Protein AF-A0A9E3AR31-F1 (afdb_monomer_lite)

Radius of gyration: 9.22 Å; chains: 1; bounding box: 19×13×26 Å

Structure (mmCIF, N/CA/C/O backbone):
data_AF-A0A9E3AR31-F1
#
_entry.id   AF-A0A9E3AR31-F1
#
loop_
_atom_site.group_PDB
_atom_site.id
_atom_site.type_symbol
_atom_site.label_atom_id
_atom_site.label_alt_id
_atom_site.label_comp_id
_atom_site.label_asym_id
_atom_site.label_entity_id
_atom_site.label_seq_id
_atom_site.pdbx_PDB_ins_code
_atom_site.Cartn_x
_atom_site.Cartn_y
_atom_site.Cartn_z
_atom_site.occupancy
_atom_site.B_iso_or_equiv
_atom_site.auth_seq_id
_atom_site.auth_comp_id
_atom_site.auth_asym_id
_atom_site.auth_atom_id
_atom_site.pdbx_PDB_model_num
ATOM 1 N N . MET A 1 1 ? -8.346 1.850 15.097 1.00 59.91 1 MET A N 1
ATOM 2 C CA . MET A 1 1 ? -7.312 1.764 14.045 1.00 59.91 1 MET A CA 1
ATOM 3 C C . MET A 1 1 ? -7.570 0.563 13.150 1.00 59.91 1 MET A C 1
ATOM 5 O O . MET A 1 1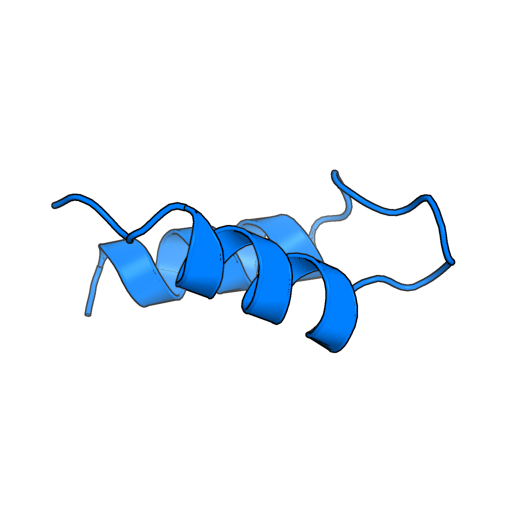 ? -7.170 -0.547 13.477 1.00 59.91 1 MET A O 1
ATOM 9 N N . SER A 1 2 ? -8.275 0.781 12.045 1.00 76.12 2 SER A N 1
ATOM 10 C CA . SER A 1 2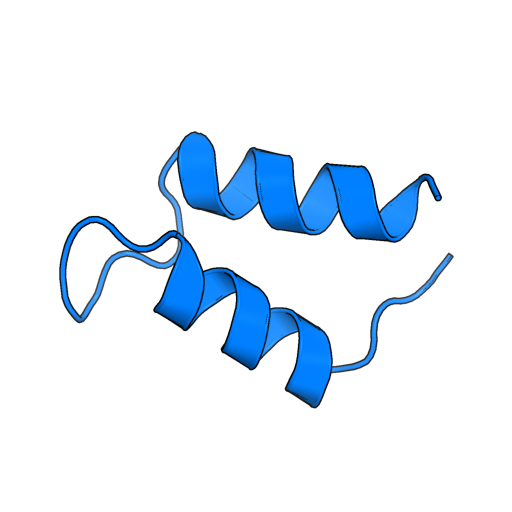 ? -8.368 -0.157 10.925 1.00 76.12 2 SER A CA 1
ATOM 11 C C . SER A 1 2 ? -8.898 0.628 9.734 1.00 76.12 2 SER A C 1
ATOM 13 O O . SER A 1 2 ? -9.973 1.212 9.835 1.00 76.12 2 SER A O 1
ATOM 15 N N . ILE A 1 3 ? -8.141 0.666 8.640 1.00 91.44 3 ILE A N 1
ATOM 16 C CA . ILE A 1 3 ? -8.645 1.177 7.361 1.00 91.44 3 ILE A CA 1
ATOM 17 C C . ILE A 1 3 ? -9.374 0.037 6.660 1.00 91.44 3 ILE A C 1
ATOM 19 O O . ILE A 1 3 ? -8.993 -1.128 6.820 1.00 91.44 3 ILE A O 1
ATOM 23 N N . THR A 1 4 ? -10.408 0.350 5.889 1.00 94.81 4 THR A N 1
ATOM 24 C CA . THR A 1 4 ? -11.106 -0.670 5.103 1.00 94.81 4 THR A CA 1
ATOM 25 C C . THR A 1 4 ? -10.207 -1.201 3.983 1.00 94.81 4 THR A C 1
ATOM 27 O O . THR A 1 4 ? -9.229 -0.557 3.581 1.00 94.81 4 THR A O 1
ATOM 30 N N . ALA A 1 5 ? -10.506 -2.404 3.487 1.00 93.44 5 ALA A N 1
ATOM 31 C CA . ALA A 1 5 ? -9.739 -3.003 2.397 1.00 93.44 5 ALA A CA 1
ATOM 32 C C . ALA A 1 5 ? -9.873 -2.173 1.113 1.00 93.44 5 ALA A C 1
ATOM 34 O O . ALA A 1 5 ? -8.888 -1.960 0.410 1.00 93.44 5 ALA A O 1
ATOM 35 N N . GLU A 1 6 ? -11.063 -1.633 0.867 1.00 94.31 6 GLU A N 1
ATOM 36 C CA . GLU A 1 6 ? -11.381 -0.776 -0.270 1.00 94.31 6 GLU A CA 1
ATOM 37 C C . GLU A 1 6 ? -10.552 0.510 -0.222 1.00 94.31 6 GLU A C 1
ATOM 39 O O . GLU A 1 6 ? -9.892 0.859 -1.199 1.00 94.31 6 GLU A O 1
ATOM 44 N N . ARG A 1 7 ? -10.492 1.165 0.948 1.00 94.88 7 ARG A N 1
ATOM 45 C CA . ARG A 1 7 ? -9.706 2.391 1.123 1.00 94.88 7 ARG A CA 1
ATOM 46 C C . ARG A 1 7 ? -8.211 2.131 0.964 1.00 94.88 7 ARG A C 1
ATOM 48 O O . ARG A 1 7 ? -7.501 2.932 0.365 1.00 94.88 7 ARG A O 1
ATOM 55 N N . LYS A 1 8 ? -7.721 0.989 1.456 1.00 94.00 8 LYS A N 1
ATOM 56 C CA . LYS A 1 8 ? -6.325 0.577 1.253 1.00 94.00 8 LYS A CA 1
ATOM 57 C C . LYS A 1 8 ? -5.996 0.435 -0.234 1.00 94.00 8 LYS A C 1
ATOM 59 O O . LYS A 1 8 ? -4.943 0.896 -0.659 1.00 94.00 8 LYS A O 1
ATOM 64 N N . VAL A 1 9 ? -6.871 -0.209 -1.003 1.00 95.69 9 VAL A N 1
ATOM 65 C CA . VAL A 1 9 ? -6.692 -0.403 -2.449 1.00 95.69 9 VAL A CA 1
ATOM 66 C C . VAL A 1 9 ? -6.694 0.942 -3.178 1.00 95.69 9 VAL A C 1
ATOM 68 O O . VAL A 1 9 ? -5.806 1.194 -3.988 1.00 95.69 9 VAL A O 1
ATOM 71 N N . GLU A 1 10 ? -7.611 1.842 -2.828 1.00 95.88 10 GLU A N 1
ATOM 72 C CA . GLU A 1 10 ? -7.664 3.199 -3.383 1.00 95.88 10 GLU A CA 1
ATOM 73 C C . GLU A 1 10 ? -6.368 3.987 -3.124 1.00 95.88 10 GLU A C 1
ATOM 75 O O . GLU A 1 10 ? -5.805 4.583 -4.043 1.00 95.88 10 GLU A O 1
ATOM 80 N N . LEU A 1 11 ? -5.845 3.939 -1.893 1.00 95.25 11 LEU A N 1
ATOM 81 C CA . LEU A 1 11 ? -4.586 4.595 -1.527 1.00 95.25 11 LEU A CA 1
ATOM 82 C C . LEU A 1 11 ? -3.387 4.009 -2.280 1.00 95.25 11 LEU A C 1
ATOM 84 O O . LEU A 1 11 ? -2.520 4.761 -2.721 1.00 95.25 11 LEU A O 1
ATOM 88 N N . ILE A 1 12 ? -3.345 2.686 -2.466 1.00 95.38 12 ILE A N 1
ATOM 89 C CA . ILE A 1 12 ? -2.296 2.037 -3.261 1.00 95.38 12 ILE A CA 1
ATOM 90 C C . ILE A 1 12 ? -2.346 2.552 -4.698 1.00 95.38 12 ILE A C 1
ATOM 92 O O . ILE A 1 12 ? -1.342 3.058 -5.178 1.00 95.38 12 ILE A O 1
ATO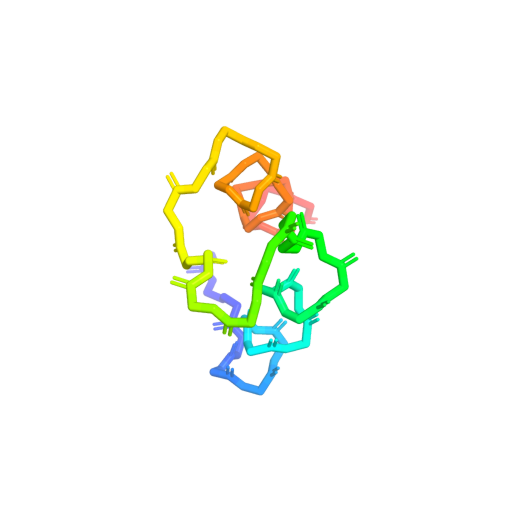M 96 N N . HIS A 1 13 ? -3.500 2.509 -5.366 1.00 95.81 13 HIS A N 1
ATOM 97 C CA . HIS A 1 13 ? -3.602 2.961 -6.759 1.00 95.81 13 HIS A CA 1
ATOM 98 C C . HIS A 1 13 ? -3.327 4.457 -6.940 1.00 95.81 13 HIS A C 1
ATOM 100 O O . HIS A 1 13 ? -2.775 4.852 -7.962 1.00 95.81 13 HIS A O 1
ATOM 106 N N . THR A 1 14 ? -3.680 5.282 -5.953 1.00 96.25 14 THR A N 1
ATOM 107 C CA . THR A 1 14 ? -3.475 6.738 -6.010 1.00 96.25 14 THR A CA 1
ATOM 108 C C . THR A 1 14 ? -2.003 7.124 -5.864 1.00 96.25 14 THR A C 1
ATOM 110 O O . THR A 1 14 ? -1.554 8.087 -6.482 1.00 96.25 14 THR A O 1
ATOM 113 N N . HIS A 1 15 ? -1.246 6.390 -5.043 1.00 96.12 15 HIS A N 1
ATOM 114 C CA . HIS A 1 15 ? 0.134 6.740 -4.689 1.00 96.12 15 HIS A CA 1
ATOM 115 C C . HIS A 1 15 ? 1.194 5.811 -5.295 1.00 96.12 15 HIS A C 1
ATOM 117 O O . HIS A 1 15 ? 2.390 6.052 -5.123 1.00 96.12 15 HIS A O 1
ATOM 123 N N . ALA A 1 16 ? 0.779 4.763 -6.006 1.00 96.69 16 ALA A N 1
ATOM 124 C CA . ALA A 1 16 ? 1.667 3.851 -6.707 1.00 96.69 16 ALA A CA 1
ATOM 125 C C . ALA A 1 16 ? 2.451 4.572 -7.811 1.00 96.69 16 ALA A C 1
ATOM 127 O O . ALA A 1 16 ? 1.896 5.317 -8.618 1.00 96.69 16 ALA A O 1
ATOM 128 N N . ARG A 1 17 ? 3.757 4.299 -7.898 1.00 94.31 17 ARG A N 1
ATOM 129 C CA . ARG A 1 17 ? 4.623 4.841 -8.962 1.00 94.31 17 ARG A CA 1
ATOM 130 C C . ARG A 1 17 ? 4.618 3.993 -10.234 1.00 94.31 17 ARG A C 1
ATOM 132 O O . ARG A 1 17 ? 5.115 4.421 -11.270 1.00 94.31 17 ARG A O 1
ATOM 139 N N . SER A 1 18 ? 4.091 2.776 -10.150 1.00 94.06 18 SER A N 1
ATOM 140 C CA . SER A 1 18 ? 3.893 1.854 -11.271 1.00 94.06 18 SER A CA 1
ATOM 141 C C . SER A 1 18 ? 2.719 0.928 -10.964 1.00 94.06 18 SER A C 1
ATOM 143 O O . SER A 1 18 ? 2.323 0.809 -9.810 1.00 94.06 18 SER A O 1
ATOM 145 N N . GLU A 1 19 ? 2.181 0.239 -11.968 1.00 90.44 19 GLU A N 1
ATOM 146 C CA . GLU A 1 19 ? 0.978 -0.600 -11.833 1.00 90.44 19 GLU A CA 1
ATOM 147 C C . GLU A 1 19 ? 1.076 -1.681 -10.737 1.00 90.44 19 GLU A C 1
ATOM 1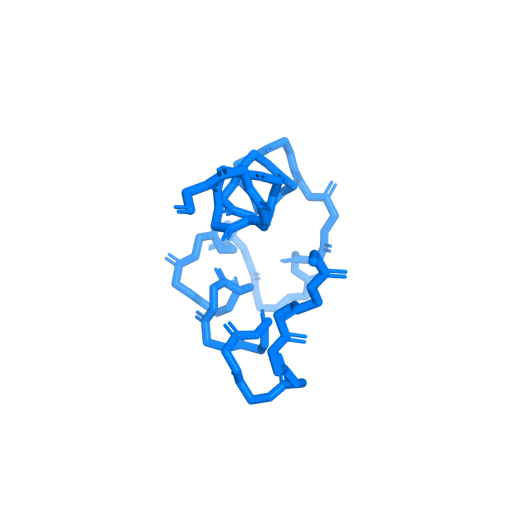49 O O . GLU A 1 19 ? 0.077 -2.037 -10.116 1.00 90.44 19 GLU A O 1
ATOM 154 N N . HIS A 1 20 ? 2.285 -2.167 -10.451 1.00 92.56 20 HIS A N 1
ATOM 155 C CA . HIS A 1 20 ? 2.541 -3.182 -9.424 1.00 92.56 20 HIS A CA 1
ATOM 156 C C . HIS A 1 20 ? 3.212 -2.622 -8.163 1.00 92.56 20 HIS A C 1
ATOM 158 O O . HIS A 1 20 ? 3.692 -3.384 -7.322 1.00 92.56 20 HIS A O 1
ATOM 164 N N . ASP A 1 21 ? 3.275 -1.297 -8.014 1.00 92.25 21 ASP A N 1
ATOM 165 C CA . ASP A 1 21 ? 3.883 -0.670 -6.847 1.00 92.25 21 ASP A CA 1
ATOM 166 C C . ASP A 1 21 ? 2.926 -0.683 -5.652 1.00 92.25 21 ASP A C 1
ATOM 168 O O . ASP A 1 21 ? 2.114 0.216 -5.452 1.00 92.25 21 ASP A O 1
ATOM 172 N N . THR A 1 22 ? 3.040 -1.725 -4.836 1.00 94.50 22 THR A N 1
ATOM 173 C CA . THR A 1 22 ? 2.245 -1.894 -3.613 1.00 94.50 22 THR A CA 1
ATOM 174 C C . THR A 1 22 ? 3.045 -1.635 -2.336 1.00 94.50 22 THR A C 1
ATOM 176 O O . THR A 1 22 ? 2.542 -1.891 -1.241 1.00 94.50 22 THR A O 1
ATOM 179 N N . GLY A 1 23 ? 4.313 -1.228 -2.453 1.00 92.38 23 GLY A N 1
ATOM 180 C CA . GLY A 1 23 ? 5.273 -1.277 -1.347 1.00 92.38 23 GLY A CA 1
ATOM 181 C C . GLY A 1 23 ? 6.214 -0.085 -1.237 1.00 92.38 23 GLY A C 1
ATOM 182 O O . GLY A 1 23 ? 6.999 -0.053 -0.288 1.00 92.38 23 GLY A O 1
ATOM 183 N N . SER A 1 24 ? 6.153 0.877 -2.158 1.00 96.81 24 SER A N 1
ATOM 184 C CA . SER A 1 24 ? 6.955 2.097 -2.091 1.00 96.81 24 SER A CA 1
ATOM 185 C C . SER A 1 24 ? 6.706 2.915 -0.827 1.00 96.81 24 SER A C 1
ATOM 187 O O . SER A 1 24 ? 5.696 2.769 -0.131 1.0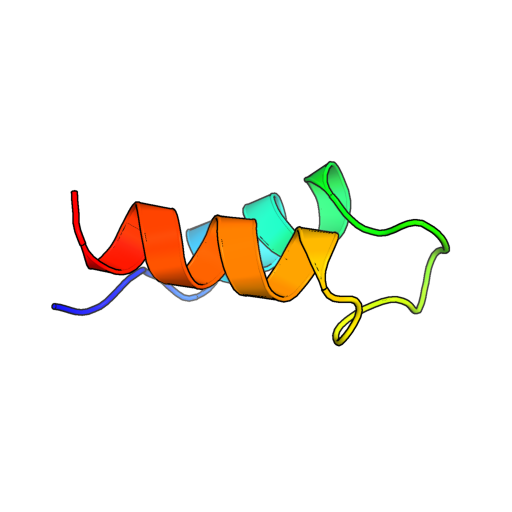0 96.81 24 SER A O 1
ATOM 189 N N . ALA A 1 25 ? 7.664 3.791 -0.522 1.00 97.00 25 ALA A N 1
ATOM 190 C CA . ALA A 1 25 ? 7.593 4.660 0.643 1.00 97.00 25 ALA A CA 1
ATOM 191 C C . ALA A 1 25 ? 6.343 5.550 0.588 1.00 97.00 25 ALA A C 1
ATOM 193 O O . ALA A 1 25 ? 5.665 5.723 1.595 1.00 97.00 25 ALA A O 1
ATOM 194 N N . GLU A 1 26 ? 6.002 6.046 -0.596 1.00 96.38 26 GLU A N 1
ATOM 195 C CA . GLU A 1 26 ? 4.850 6.899 -0.858 1.00 96.38 26 GLU A CA 1
ATOM 196 C C . GLU A 1 26 ? 3.532 6.173 -0.535 1.00 96.38 26 GLU A C 1
ATOM 198 O O . GLU A 1 26 ? 2.712 6.684 0.233 1.00 96.38 26 GLU A O 1
ATOM 203 N N . VAL A 1 27 ? 3.367 4.939 -1.025 1.00 97.12 27 VAL A N 1
ATOM 204 C CA . VAL A 1 27 ? 2.196 4.092 -0.739 1.00 97.12 27 VAL A CA 1
ATOM 205 C C . VAL A 1 27 ? 2.100 3.747 0.749 1.00 97.12 27 VAL A C 1
ATOM 207 O O . VAL A 1 27 ? 1.023 3.824 1.346 1.00 97.12 27 VAL A O 1
ATOM 210 N N . GLN A 1 28 ? 3.218 3.386 1.384 1.00 96.44 28 GLN A N 1
ATOM 211 C CA . GLN A 1 28 ? 3.219 3.038 2.806 1.00 96.44 28 GLN A CA 1
ATOM 212 C C . GLN A 1 28 ? 2.898 4.239 3.700 1.00 96.44 28 GLN A C 1
ATOM 214 O O . GLN A 1 28 ? 2.116 4.099 4.642 1.00 96.44 28 GLN A O 1
ATOM 219 N N . VAL A 1 29 ? 3.446 5.420 3.399 1.00 96.44 29 VAL A N 1
ATOM 220 C CA . VAL A 1 29 ? 3.155 6.655 4.141 1.00 96.44 29 VAL A CA 1
ATOM 221 C C . VAL A 1 29 ? 1.680 7.022 4.020 1.00 96.44 29 VAL A C 1
ATOM 223 O O . VAL A 1 29 ? 1.072 7.361 5.035 1.00 96.44 29 VAL A O 1
ATOM 226 N N . ALA A 1 30 ? 1.076 6.890 2.837 1.00 96.00 30 ALA A N 1
ATOM 227 C CA . ALA A 1 30 ? -0.349 7.157 2.646 1.00 96.00 30 ALA A CA 1
ATOM 228 C C . ALA A 1 30 ? -1.226 6.236 3.515 1.00 96.00 30 ALA A C 1
ATOM 230 O O . ALA A 1 30 ? -2.094 6.702 4.254 1.00 96.00 30 ALA A O 1
ATOM 231 N N . ILE A 1 31 ? -0.941 4.929 3.504 1.00 94.69 31 ILE A N 1
ATOM 232 C CA . ILE A 1 31 ? -1.664 3.931 4.309 1.00 94.69 31 ILE A CA 1
ATOM 233 C C . ILE A 1 31 ? -1.496 4.183 5.813 1.00 94.69 31 ILE A C 1
ATOM 235 O O . ILE A 1 31 ? -2.454 4.041 6.572 1.00 94.69 31 ILE A O 1
ATOM 239 N N . LEU A 1 32 ? -0.282 4.505 6.269 1.00 94.94 32 LEU A N 1
ATOM 240 C CA . LEU A 1 32 ? -0.010 4.764 7.685 1.00 94.94 32 LEU A CA 1
ATOM 241 C C . LEU A 1 32 ? -0.641 6.076 8.154 1.00 94.94 32 LEU A C 1
ATOM 243 O O . LEU A 1 32 ? -1.184 6.111 9.253 1.00 94.94 32 LEU A O 1
ATOM 247 N N . SER A 1 33 ? -0.632 7.112 7.316 1.00 95.19 33 SER A N 1
ATOM 248 C CA . SER A 1 33 ? -1.278 8.396 7.609 1.00 95.19 33 SER A CA 1
ATOM 249 C C . SER A 1 33 ? -2.785 8.230 7.809 1.00 95.19 33 SER A C 1
ATOM 251 O O . SER A 1 33 ? -3.314 8.667 8.825 1.00 95.19 33 SER A O 1
ATOM 253 N N . GLU A 1 34 ? -3.460 7.509 6.908 1.00 93.88 34 GLU A N 1
ATOM 254 C CA . GLU A 1 34 ? -4.899 7.210 7.021 1.00 93.88 34 GLU A CA 1
ATOM 255 C C . GLU A 1 34 ? -5.232 6.376 8.273 1.00 93.88 34 GLU A C 1
ATOM 257 O O . GLU A 1 34 ? -6.324 6.462 8.814 1.00 93.88 34 GLU A O 1
ATOM 262 N N . ARG A 1 35 ? -4.295 5.559 8.769 1.00 92.00 35 ARG A N 1
ATOM 263 C CA . ARG 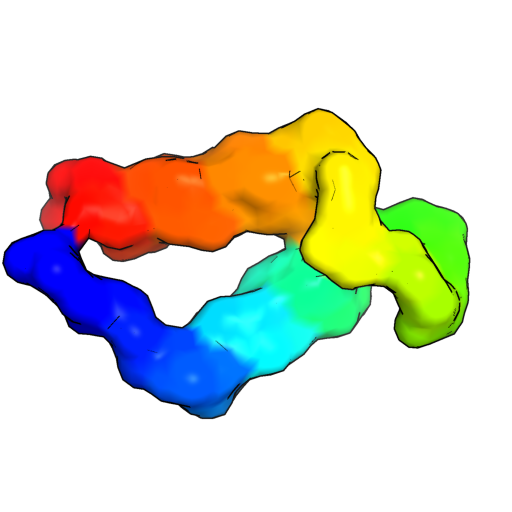A 1 35 ? -4.491 4.782 10.007 1.00 92.00 35 ARG A CA 1
ATOM 264 C C . ARG A 1 35 ? -4.370 5.614 11.284 1.00 92.00 35 ARG A C 1
ATOM 266 O O . ARG A 1 35 ? -4.824 5.139 12.327 1.00 92.00 35 ARG A O 1
ATOM 273 N N . ILE A 1 36 ? -3.680 6.752 11.213 1.00 92.00 36 ILE A N 1
ATOM 274 C CA . ILE A 1 36 ? -3.412 7.645 12.347 1.00 92.00 36 ILE A CA 1
ATOM 275 C C . ILE A 1 36 ? -4.519 8.694 12.496 1.00 92.00 36 ILE A C 1
ATOM 277 O O . ILE A 1 36 ? -4.843 9.038 13.632 1.00 92.00 36 ILE A O 1
ATOM 281 N N . ALA A 1 37 ? -5.045 9.197 11.374 1.00 83.56 37 ALA A N 1
ATOM 282 C CA . ALA A 1 37 ? -6.180 10.121 11.335 1.00 83.56 37 ALA A CA 1
ATOM 283 C C . ALA A 1 37 ? -7.449 9.501 11.948 1.00 83.56 37 ALA A C 1
ATOM 285 O O . ALA A 1 37 ? -8.198 10.268 12.595 1.00 83.56 37 ALA A O 1
#

Foldseek 3Di:
DDDDPVVLVVLCVVQAPDPPRCDDPRSVCSVVVVVVD

Sequence (37 aa):
MSITAERKVELIHTHARSEHDTGSAEVQVAILSERIA

pLDDT: mean 92.94, std 6.71, range [59.91, 97.12]

Secondary structure (DSSP, 8-state):
----HHHHHHHHHHH-SSTT-SSSHHHHHHHHHHHH-